Protein AF-A0A9P6NSZ3-F1 (afdb_monomer_lite)

Sequence (135 aa):
MMLYYSTKAVIHDPTTYQKTGWSQVYKCHECQLMEPALFLDEICKKVYNETGVLASPVVIDWELQEHLQLTLKKAGVSNVLKNLHAKAIFMHQIAEIPSEFFVFTDKSAICDLDLLQTRQHSKKGLCTTCYVPCL

Foldseek 3Di:
DVVCVPPVPDPDDPVPCPDDDPPPLPPPDDDDVPPLPDDLVRVQVVSCVVRVDRDDSVRSVCCCCPVVVDDDDDDDDDDPPDDPVVVVVVCVVCVPPDPVPDDDDDDDDDDPPLPDDDDDDDPPPDDDDPDDPDD

Radius of gyration: 28.35 Å; chains: 1; bounding box: 76×31×74 Å

Secondary structure (DSSP, 8-state):
-HHHHHH--SSS-GGG----S---S----SSSS--TT--HHHHHHHHHHHHS----HHHHHHIIIIIS----PPPP---TT--HHHHHHHHHHTTTS-GGG-----------GGGS-------TTS---------

Organism: NCBI:txid708437

pLDDT: mean 74.02, std 14.72, range [37.81, 96.25]

Structure (mmCIF, N/CA/C/O backbone):
data_AF-A0A9P6NSZ3-F1
#
_entry.id   AF-A0A9P6NSZ3-F1
#
loop_
_atom_site.group_PDB
_atom_site.id
_atom_site.type_symbol
_atom_site.label_atom_id
_atom_site.label_alt_id
_atom_site.label_comp_id
_atom_site.label_asym_id
_atom_site.label_entity_id
_atom_site.label_seq_id
_atom_site.pdbx_PDB_ins_code
_atom_site.Cartn_x
_atom_site.Cartn_y
_atom_site.Cartn_z
_atom_site.occupancy
_atom_site.B_iso_or_equiv
_atom_site.auth_seq_id
_atom_site.auth_comp_id
_atom_site.auth_asym_id
_atom_site.auth_atom_id
_atom_site.pdbx_PDB_model_num
ATOM 1 N N . MET A 1 1 ? -45.544 -6.993 31.763 1.00 55.69 1 MET A N 1
ATOM 2 C CA . MET A 1 1 ? -45.841 -5.697 32.414 1.00 55.69 1 MET A CA 1
ATOM 3 C C . MET A 1 1 ? -45.620 -5.686 33.931 1.00 55.69 1 MET A C 1
ATOM 5 O O . MET A 1 1 ? -44.951 -4.772 34.382 1.00 55.69 1 MET A O 1
ATOM 9 N N . MET A 1 2 ? -46.080 -6.660 34.736 1.00 59.56 2 MET A N 1
ATOM 10 C CA . MET A 1 2 ? -45.916 -6.581 36.211 1.00 59.56 2 MET A CA 1
ATOM 11 C C . MET A 1 2 ? -44.463 -6.611 36.726 1.00 59.56 2 MET A C 1
ATOM 13 O O . MET A 1 2 ? -44.168 -5.940 37.707 1.00 59.56 2 MET A O 1
ATOM 17 N N . LEU A 1 3 ? -43.551 -7.343 36.073 1.00 66.06 3 LEU A N 1
ATOM 18 C CA . LEU A 1 3 ? -42.187 -7.558 36.584 1.00 66.06 3 LEU A CA 1
ATOM 19 C C . LEU A 1 3 ? -41.323 -6.278 36.621 1.00 66.06 3 LEU A C 1
ATOM 21 O O . LEU A 1 3 ? -40.531 -6.094 37.539 1.00 66.06 3 LEU A O 1
ATOM 25 N N . TYR A 1 4 ? -41.476 -5.387 35.633 1.00 65.62 4 TYR A N 1
ATOM 26 C CA . TYR A 1 4 ? -40.722 -4.127 35.559 1.00 65.62 4 TYR A CA 1
ATOM 27 C C . TYR A 1 4 ? -41.115 -3.183 36.699 1.00 65.62 4 TYR A C 1
ATOM 29 O O . TYR A 1 4 ? -40.258 -2.714 37.445 1.00 65.62 4 TYR A O 1
ATOM 37 N N . TYR A 1 5 ? -42.421 -2.970 36.883 1.00 69.94 5 TYR A N 1
ATOM 38 C CA . TYR A 1 5 ? -42.929 -2.122 37.958 1.00 69.94 5 TYR A CA 1
ATOM 39 C C . TYR A 1 5 ? -42.674 -2.714 39.347 1.00 69.94 5 TYR A C 1
ATOM 41 O O . TYR A 1 5 ? -42.473 -1.948 40.287 1.00 69.94 5 TYR A O 1
ATOM 49 N N . SER A 1 6 ? -42.654 -4.046 39.484 1.00 71.00 6 SER A N 1
ATOM 50 C CA . SER A 1 6 ? -42.445 -4.695 40.780 1.00 71.00 6 SER A CA 1
ATOM 51 C C . SER A 1 6 ? -40.985 -4.723 41.217 1.00 71.00 6 SER A C 1
ATOM 53 O O . SER A 1 6 ? -40.703 -4.541 42.396 1.00 71.00 6 SER A O 1
ATOM 55 N N . THR A 1 7 ? -40.053 -4.948 40.289 1.00 77.88 7 THR A N 1
ATOM 56 C CA . THR A 1 7 ? -38.641 -5.134 40.648 1.00 77.88 7 THR A CA 1
ATOM 57 C C . THR A 1 7 ? -37.799 -3.886 40.436 1.00 77.88 7 THR A C 1
ATOM 59 O O . THR A 1 7 ? -36.791 -3.737 41.120 1.00 77.88 7 THR A O 1
ATOM 62 N N . LYS A 1 8 ? -38.155 -3.015 39.473 1.00 62.41 8 LYS A N 1
ATOM 63 C CA . LYS A 1 8 ? -37.297 -1.930 38.943 1.00 62.41 8 LYS A CA 1
ATOM 64 C C . LYS A 1 8 ? -35.841 -2.349 38.650 1.00 62.41 8 LYS A C 1
ATOM 66 O O . LYS A 1 8 ? -34.976 -1.500 38.473 1.00 62.41 8 LYS A O 1
ATOM 71 N N . ALA A 1 9 ? -35.567 -3.651 38.581 1.00 66.50 9 ALA A N 1
ATOM 72 C CA . ALA A 1 9 ? -34.230 -4.210 38.417 1.00 66.50 9 ALA A CA 1
ATOM 73 C C . ALA A 1 9 ? -33.802 -4.238 36.944 1.00 66.50 9 ALA A C 1
ATOM 75 O O . ALA A 1 9 ? -32.629 -4.413 36.628 1.00 66.50 9 ALA A O 1
ATOM 76 N N . VAL A 1 10 ? -34.762 -4.062 36.036 1.00 59.22 10 VAL A N 1
ATOM 77 C CA . VAL A 1 10 ? -34.537 -3.979 34.597 1.00 59.22 10 VAL A CA 1
ATOM 78 C C . VAL A 1 10 ? -34.573 -2.505 34.206 1.00 59.22 10 VAL A C 1
ATOM 80 O O . VAL A 1 10 ? -35.524 -1.805 34.536 1.00 59.22 10 VAL A O 1
ATOM 83 N N . ILE A 1 11 ? -33.536 -2.037 33.508 1.00 65.94 11 ILE A N 1
ATOM 84 C CA . ILE A 1 11 ? -33.320 -0.616 33.181 1.00 65.94 11 ILE A CA 1
ATOM 85 C C . ILE A 1 11 ? -34.429 -0.060 32.260 1.00 65.94 11 ILE A C 1
ATOM 87 O O . ILE A 1 11 ? -34.772 1.115 32.361 1.00 65.94 11 ILE A O 1
ATOM 91 N N . HIS A 1 12 ? -35.062 -0.900 31.429 1.00 61.22 12 HIS A N 1
ATOM 92 C CA . HIS A 1 12 ? -36.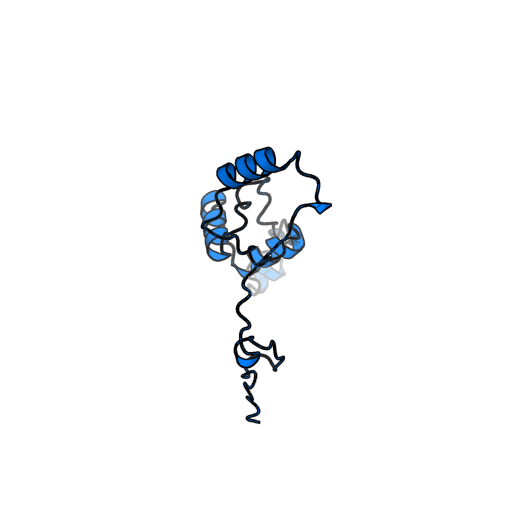144 -0.494 30.523 1.00 61.22 12 HIS A CA 1
ATOM 93 C C . HIS A 1 12 ? -37.225 -1.560 30.313 1.00 61.22 12 HIS A C 1
ATOM 95 O O . HIS A 1 12 ? -36.989 -2.757 30.477 1.00 61.22 12 HIS A O 1
ATOM 101 N N . ASP A 1 13 ? -38.415 -1.099 29.922 1.00 62.97 13 ASP A N 1
ATOM 102 C CA . ASP A 1 13 ? -39.605 -1.917 29.699 1.00 62.97 13 ASP A CA 1
ATOM 103 C C . ASP A 1 13 ? -39.467 -2.817 28.445 1.00 62.97 13 ASP A C 1
ATOM 105 O O . ASP A 1 13 ? -39.275 -2.293 27.343 1.00 62.97 13 ASP A O 1
ATOM 109 N N . PRO A 1 14 ? -39.585 -4.158 28.563 1.00 63.69 14 PRO A N 1
ATOM 110 C CA . PRO A 1 14 ? -39.415 -5.116 27.462 1.00 63.69 14 PRO A CA 1
ATOM 111 C C . PRO A 1 14 ? -40.320 -4.882 26.242 1.00 63.69 14 PRO A C 1
ATOM 113 O O . PRO A 1 14 ? -39.954 -5.264 25.133 1.00 63.69 14 PRO A O 1
ATOM 116 N N . THR A 1 15 ? -41.472 -4.227 26.400 1.00 64.06 15 THR A N 1
ATOM 117 C CA . THR A 1 15 ? -42.367 -3.901 25.273 1.00 64.06 15 THR A CA 1
ATOM 118 C C . THR A 1 15 ? -41.893 -2.729 24.412 1.00 64.06 15 THR A C 1
ATOM 120 O O . THR A 1 15 ? -42.381 -2.568 23.295 1.00 64.06 15 THR A O 1
ATOM 123 N N . THR A 1 16 ? -40.914 -1.948 24.881 1.00 61.00 16 THR A N 1
ATOM 124 C CA . THR A 1 16 ? -40.306 -0.846 24.109 1.00 61.00 16 THR A CA 1
ATOM 125 C C . THR A 1 16 ? -39.117 -1.279 23.245 1.00 61.00 16 THR A C 1
ATOM 127 O O . THR A 1 16 ? -38.617 -0.488 22.449 1.00 61.00 16 THR A O 1
ATOM 130 N N . TYR A 1 17 ? -38.704 -2.549 23.316 1.00 60.81 17 TYR A N 1
ATOM 131 C CA . TYR A 1 17 ? -37.656 -3.125 22.466 1.00 60.81 17 TYR A CA 1
ATOM 132 C C . TYR A 1 17 ? -38.203 -3.460 21.069 1.00 60.81 17 TYR 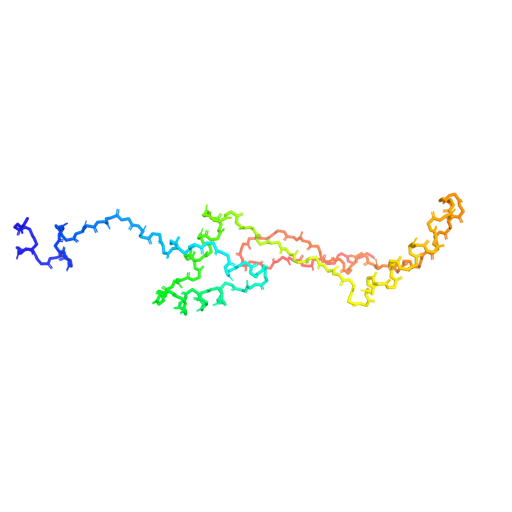A C 1
ATOM 134 O O . TYR A 1 17 ? -38.152 -4.601 20.608 1.00 60.81 17 TYR A O 1
ATOM 142 N N . GLN A 1 18 ? -38.751 -2.474 20.360 1.00 53.28 18 GLN A N 1
ATOM 143 C CA . GLN A 1 18 ? -38.956 -2.623 18.923 1.00 53.28 18 GLN A CA 1
ATOM 144 C C . GLN A 1 18 ? -37.588 -2.540 18.238 1.00 53.28 18 GLN A C 1
ATOM 146 O O . GLN A 1 18 ? -37.081 -1.451 17.989 1.00 53.28 18 GLN A O 1
ATOM 151 N N . LYS A 1 19 ? -37.046 -3.724 17.917 1.00 52.59 19 LYS A N 1
ATOM 152 C CA . LYS A 1 19 ? -35.757 -4.039 17.263 1.00 52.59 19 LYS A CA 1
ATOM 153 C C . LYS A 1 19 ? -34.637 -4.414 18.232 1.00 52.59 19 LYS A C 1
ATOM 155 O O . LYS A 1 19 ? -33.726 -3.647 18.519 1.00 52.59 19 LYS A O 1
ATOM 160 N N . THR A 1 20 ? -34.661 -5.670 18.654 1.00 49.84 20 THR A N 1
ATOM 161 C CA . THR A 1 20 ? -33.477 -6.393 19.119 1.00 49.84 20 THR A CA 1
ATOM 162 C C . THR A 1 20 ? -32.641 -6.829 17.918 1.00 49.84 20 THR A C 1
ATOM 164 O O . THR A 1 20 ? -32.892 -7.850 17.285 1.00 49.84 20 THR A O 1
ATOM 167 N N . GLY A 1 21 ? -31.641 -6.018 17.598 1.00 57.12 21 GLY A N 1
ATOM 168 C CA . GLY A 1 21 ? -30.565 -6.336 16.667 1.00 57.12 21 GLY A CA 1
ATOM 169 C C . GLY A 1 21 ? -29.663 -5.121 16.521 1.00 57.12 21 GLY A C 1
ATOM 170 O O . GLY A 1 21 ? -30.155 -3.998 16.632 1.00 57.12 21 GLY A O 1
ATOM 171 N N . TRP A 1 22 ? -28.360 -5.331 16.295 1.00 49.69 22 TRP A N 1
ATOM 172 C CA . TRP A 1 22 ? -27.476 -4.254 15.847 1.00 49.69 22 TRP A CA 1
ATOM 173 C C . TRP A 1 22 ? -28.163 -3.575 14.663 1.00 49.69 22 TRP A C 1
ATOM 175 O O . TRP A 1 22 ? -28.337 -4.180 13.605 1.00 49.69 22 TRP A O 1
ATOM 185 N N . SER A 1 23 ? -28.639 -2.346 14.856 1.00 53.72 23 SER A N 1
ATOM 186 C CA . SER A 1 23 ? -29.069 -1.530 13.735 1.00 53.72 23 SER A CA 1
ATOM 187 C C . SER A 1 23 ? -27.810 -1.307 12.923 1.00 53.72 23 SER A C 1
ATOM 189 O O . SER A 1 23 ? -26.924 -0.604 13.402 1.00 53.72 23 SER A O 1
ATOM 191 N N . GLN A 1 24 ? -27.714 -1.976 11.774 1.00 54.66 24 GLN A N 1
ATOM 192 C CA . GLN A 1 24 ? -26.622 -1.826 10.823 1.00 54.66 24 GLN A CA 1
ATOM 193 C C . GLN A 1 24 ? -26.357 -0.328 10.680 1.00 54.66 24 GLN A C 1
ATOM 195 O O . GLN A 1 24 ? -27.200 0.406 10.155 1.00 54.66 24 GLN A O 1
ATOM 200 N N . VAL A 1 25 ? -25.257 0.133 11.283 1.00 55.88 25 VAL A N 1
ATOM 201 C CA . VAL A 1 25 ? -24.949 1.567 11.408 1.00 55.88 25 VAL A CA 1
ATOM 202 C C . VAL A 1 25 ? -24.781 2.161 10.006 1.00 55.88 25 VAL A C 1
ATOM 204 O O . VAL A 1 25 ? -25.047 3.336 9.772 1.00 55.88 25 VAL A O 1
ATOM 207 N N . TYR A 1 26 ? -24.479 1.297 9.037 1.00 57.12 26 TYR A N 1
ATOM 208 C CA . TYR A 1 26 ? -24.197 1.623 7.662 1.00 57.12 26 TYR A CA 1
ATOM 209 C C . TYR A 1 26 ? -25.305 1.049 6.786 1.00 57.12 26 TYR A C 1
ATOM 211 O O . TYR A 1 26 ? -25.159 0.069 6.065 1.00 57.12 26 TYR A O 1
ATOM 219 N N . LYS A 1 27 ? -26.448 1.734 6.812 1.00 51.66 27 LYS A N 1
ATOM 220 C CA . LYS A 1 27 ? -27.298 1.846 5.616 1.00 51.66 27 LYS A CA 1
ATOM 221 C C . LYS A 1 27 ? -26.775 2.909 4.646 1.00 51.66 27 LYS A C 1
ATOM 223 O O . LYS A 1 27 ? -27.489 3.299 3.726 1.00 51.66 27 LYS A O 1
ATOM 228 N N . CYS A 1 28 ? -25.562 3.416 4.878 1.00 46.19 28 CYS A N 1
ATOM 229 C CA . CYS A 1 28 ? -24.957 4.417 4.028 1.00 46.19 28 CYS A CA 1
ATOM 230 C C . CYS A 1 28 ? -24.633 3.767 2.689 1.00 46.19 28 CYS A C 1
ATOM 232 O O . CYS A 1 28 ? -23.679 3.002 2.556 1.00 46.19 28 CYS A O 1
ATOM 234 N N . HIS A 1 29 ? -25.512 4.050 1.733 1.00 44.41 29 HIS A N 1
ATOM 235 C CA . HIS A 1 29 ? -25.274 3.948 0.312 1.00 44.41 29 HIS A CA 1
ATOM 236 C C . HIS A 1 29 ? -23.799 4.230 0.008 1.00 44.41 29 HIS A C 1
ATOM 238 O O . HIS A 1 29 ? -23.282 5.284 0.359 1.00 44.41 29 HIS A O 1
ATOM 244 N N . GLU A 1 30 ? -23.142 3.232 -0.576 1.00 49.72 30 GLU A N 1
ATOM 245 C CA . GLU A 1 30 ? -22.205 3.393 -1.679 1.00 49.72 30 GLU A CA 1
ATOM 246 C C . GLU A 1 30 ? -21.376 4.704 -1.687 1.00 49.72 30 GLU A C 1
ATOM 248 O O . GLU A 1 30 ? -21.859 5.781 -2.021 1.00 49.72 30 GLU A O 1
ATOM 253 N N . CYS A 1 31 ? -20.062 4.549 -1.478 1.00 49.12 31 CYS A N 1
ATOM 254 C CA . CYS A 1 31 ? -19.035 5.203 -2.310 1.00 49.12 31 CYS A CA 1
ATOM 255 C C . CYS A 1 31 ? -18.252 6.442 -1.823 1.00 49.12 31 CYS A C 1
ATOM 257 O O . CYS A 1 31 ? -17.482 6.958 -2.630 1.00 49.12 31 CYS A O 1
ATOM 259 N N . GLN A 1 32 ? -18.278 6.879 -0.555 1.00 51.03 32 GLN A N 1
ATOM 260 C CA . GLN A 1 32 ? -17.339 7.943 -0.096 1.00 51.03 32 GLN A CA 1
ATOM 261 C C . GLN A 1 32 ? -16.254 7.523 0.902 1.00 51.03 32 GLN A C 1
ATOM 263 O O . GLN A 1 32 ? -15.210 8.172 0.981 1.00 51.03 32 GLN A O 1
ATOM 268 N N . LEU A 1 33 ? -16.398 6.370 1.556 1.00 53.34 33 LEU A N 1
ATOM 269 C CA . LEU A 1 33 ? -15.302 5.754 2.319 1.00 53.34 33 LEU A CA 1
ATOM 270 C C . LEU A 1 33 ? -14.271 5.031 1.426 1.00 53.34 33 LEU A C 1
ATOM 272 O O . LEU A 1 33 ? -13.323 4.446 1.934 1.00 53.34 33 LEU A O 1
ATOM 276 N N . MET A 1 34 ? -14.428 5.082 0.096 1.00 57.44 34 MET A N 1
ATOM 277 C CA . MET A 1 34 ? -13.589 4.375 -0.884 1.00 57.44 34 MET A CA 1
ATOM 278 C C . MET A 1 34 ? -12.209 4.997 -1.131 1.00 57.44 34 MET A C 1
ATOM 280 O O . MET A 1 34 ? -11.524 4.573 -2.057 1.00 57.44 34 MET A O 1
ATOM 284 N N . GLU A 1 35 ? -11.763 5.970 -0.336 1.00 64.75 35 GLU A N 1
ATOM 285 C CA . GLU A 1 35 ? -10.349 6.353 -0.352 1.00 64.75 35 GLU A CA 1
ATOM 286 C C . GLU A 1 35 ? -9.536 5.203 0.272 1.00 64.75 35 GLU A C 1
ATOM 288 O O . GLU A 1 35 ? -9.558 5.021 1.490 1.00 64.75 35 GLU A O 1
ATOM 293 N N . PRO A 1 36 ? -8.802 4.405 -0.529 1.00 66.94 36 PRO A N 1
ATOM 294 C CA . PRO A 1 36 ? -8.269 3.105 -0.107 1.00 66.94 36 PRO A CA 1
ATOM 295 C C . PRO A 1 36 ? -7.071 3.212 0.852 1.00 66.94 36 PRO A C 1
ATOM 297 O O . PRO A 1 36 ? -6.408 2.215 1.131 1.00 66.94 36 PRO A O 1
ATOM 300 N N . ALA A 1 37 ? -6.758 4.425 1.310 1.00 74.12 37 ALA A N 1
ATOM 301 C CA . ALA A 1 37 ? -5.584 4.757 2.107 1.00 74.12 37 ALA A CA 1
ATOM 302 C C . ALA A 1 37 ? -5.925 5.399 3.461 1.00 74.12 37 ALA A C 1
ATOM 304 O O . ALA A 1 37 ? -5.004 5.801 4.167 1.00 74.12 37 ALA A O 1
ATOM 305 N N . LEU A 1 38 ? -7.209 5.509 3.817 1.00 82.00 38 LEU A N 1
ATOM 306 C CA . LEU A 1 38 ? -7.605 6.099 5.094 1.00 82.00 38 LEU A CA 1
ATOM 307 C C . LEU A 1 38 ? -7.325 5.159 6.263 1.00 82.00 38 LEU A C 1
ATOM 309 O O . LEU A 1 38 ? -7.537 3.944 6.184 1.00 82.00 38 LEU A O 1
ATOM 313 N N . PHE A 1 39 ? -6.902 5.744 7.377 1.00 83.69 39 PHE A N 1
ATOM 314 C CA . PHE A 1 39 ? -6.800 5.029 8.642 1.00 83.69 39 PHE A CA 1
ATOM 315 C C . PHE A 1 39 ? -8.183 4.834 9.280 1.00 83.69 39 PHE A C 1
ATOM 317 O O . PHE A 1 39 ? -9.123 5.592 9.040 1.00 83.69 39 PHE A O 1
ATOM 324 N N . LEU A 1 40 ? -8.315 3.816 10.140 1.00 84.38 40 LEU A N 1
ATOM 325 C CA . LEU A 1 40 ? -9.579 3.504 10.822 1.00 84.38 40 LEU A CA 1
ATOM 326 C C . LEU A 1 40 ? -10.147 4.697 11.605 1.00 84.38 40 LEU A C 1
ATOM 328 O O . LEU A 1 40 ? -11.362 4.872 11.651 1.00 84.38 40 LEU A O 1
ATOM 332 N N . ASP A 1 41 ? -9.300 5.532 12.207 1.00 86.19 41 ASP A N 1
ATOM 333 C CA . ASP A 1 41 ? -9.741 6.711 12.957 1.00 86.19 41 ASP A CA 1
ATOM 334 C C . ASP A 1 41 ? -10.267 7.827 12.040 1.00 86.19 41 ASP A C 1
ATOM 336 O O . ASP A 1 41 ? -11.211 8.531 12.401 1.00 86.19 41 ASP A O 1
ATOM 340 N N . GLU A 1 42 ? -9.697 7.973 10.844 1.00 86.06 42 GLU A N 1
ATOM 341 C CA . GLU A 1 42 ? -10.176 8.894 9.810 1.00 86.06 42 GLU A CA 1
ATOM 342 C C . GLU A 1 42 ? -11.530 8.442 9.266 1.00 86.06 42 GLU A C 1
ATOM 344 O O . GLU A 1 42 ? -12.443 9.259 9.136 1.00 86.06 42 GLU A O 1
ATOM 349 N N . ILE A 1 43 ? -11.690 7.136 9.038 1.00 84.88 43 ILE A N 1
ATOM 350 C CA . ILE A 1 43 ? -12.972 6.527 8.665 1.00 84.88 43 ILE A CA 1
ATOM 351 C C . ILE A 1 43 ? -14.007 6.794 9.766 1.00 84.88 43 ILE A C 1
ATOM 353 O O . ILE A 1 43 ? -15.082 7.307 9.470 1.00 84.88 43 ILE A O 1
ATOM 357 N N . CYS A 1 44 ? -13.673 6.559 11.042 1.00 85.81 44 CYS A N 1
ATOM 358 C CA . CYS A 1 44 ? -14.572 6.854 12.167 1.00 85.81 44 CYS A CA 1
ATOM 359 C C . CYS A 1 44 ? -15.016 8.326 12.190 1.00 85.81 44 CYS A C 1
ATOM 361 O O . CYS A 1 44 ? -16.197 8.615 12.391 1.00 85.81 44 CYS A O 1
ATOM 363 N N . LYS A 1 45 ? -14.085 9.265 11.969 1.00 86.75 45 LYS A N 1
ATOM 364 C CA . LYS A 1 45 ? -14.387 10.705 11.918 1.00 86.75 45 LYS A CA 1
ATOM 365 C C . LYS A 1 45 ? -15.311 11.049 10.750 1.00 86.75 45 LYS A C 1
ATOM 367 O O . LYS A 1 45 ? -16.264 11.799 10.948 1.00 86.75 45 LYS A O 1
ATOM 372 N N . LYS A 1 46 ? -15.059 10.506 9.552 1.00 84.75 46 LYS A N 1
ATOM 373 C CA . LYS A 1 46 ? -15.926 10.727 8.381 1.00 84.75 46 LYS A CA 1
ATOM 374 C C . LYS A 1 46 ? -17.340 10.209 8.633 1.00 84.75 46 LYS A C 1
ATOM 376 O O . LYS A 1 46 ? -18.298 10.950 8.448 1.00 84.75 46 LYS A O 1
ATOM 381 N N . VAL A 1 47 ? -17.455 8.997 9.169 1.00 83.25 47 VAL A N 1
ATOM 382 C CA . VAL A 1 47 ? -18.745 8.379 9.507 1.00 83.25 47 VAL A CA 1
ATOM 383 C C . VAL A 1 47 ? -19.524 9.230 10.503 1.00 83.25 47 VAL A C 1
ATOM 385 O O . VAL A 1 47 ? -20.715 9.468 10.304 1.00 83.25 47 VAL A O 1
ATOM 388 N N . TYR A 1 48 ? -18.858 9.741 11.539 1.00 86.00 48 TYR A N 1
ATOM 389 C CA . TYR A 1 48 ? -19.489 10.645 12.497 1.00 86.00 48 TYR A CA 1
ATOM 390 C C . TYR A 1 48 ? -19.968 11.945 11.839 1.00 86.00 48 TYR A C 1
ATOM 392 O O . TYR A 1 48 ? -21.091 12.378 12.089 1.00 86.00 48 TYR A O 1
ATOM 400 N N . ASN A 1 49 ? -19.152 12.549 10.973 1.00 86.00 49 ASN A N 1
ATOM 401 C CA . ASN A 1 49 ? -19.512 13.789 10.284 1.00 86.00 49 ASN A CA 1
ATOM 402 C C . ASN A 1 49 ? -20.713 13.613 9.339 1.00 86.00 49 ASN A C 1
ATOM 404 O O . ASN A 1 49 ? -21.504 14.540 9.187 1.00 86.00 49 ASN A O 1
ATOM 408 N N . GLU A 1 50 ? -20.853 12.443 8.714 1.00 84.12 50 GLU A N 1
ATOM 409 C CA . GLU A 1 50 ? -21.921 12.159 7.747 1.00 84.12 50 GLU A CA 1
ATOM 410 C C . GLU A 1 50 ? -23.224 11.698 8.411 1.00 84.12 50 GLU A C 1
ATOM 412 O O . GLU A 1 50 ? -24.312 12.099 8.001 1.00 84.12 50 GLU A O 1
ATOM 417 N N . THR A 1 51 ? -23.130 10.853 9.438 1.00 81.44 51 THR A N 1
ATOM 418 C CA . THR A 1 51 ? -24.299 10.182 10.035 1.00 81.44 51 THR A CA 1
ATOM 419 C C . THR A 1 51 ? -24.689 10.734 11.404 1.00 81.44 51 THR A C 1
ATOM 421 O O . THR A 1 51 ? -25.780 10.444 11.895 1.00 81.44 51 THR A O 1
ATOM 424 N N . GLY A 1 52 ? -23.805 11.498 12.053 1.00 81.44 52 GLY A N 1
ATOM 425 C CA . GLY A 1 52 ? -23.943 11.898 13.455 1.00 81.44 52 GLY A CA 1
ATOM 426 C C . GLY A 1 52 ? -23.759 10.745 14.449 1.00 81.44 52 GLY A C 1
ATOM 427 O O . GLY A 1 52 ? -23.943 10.939 15.652 1.00 81.44 52 GLY A O 1
ATOM 428 N N . VAL A 1 53 ? -23.411 9.542 13.976 1.00 81.19 53 VAL A N 1
ATOM 429 C CA . VAL A 1 53 ? -23.250 8.349 14.810 1.00 81.19 53 VAL A CA 1
ATOM 430 C C . VAL A 1 53 ? -21.780 8.143 15.145 1.00 81.19 53 VAL A C 1
ATOM 432 O O . VAL A 1 53 ? -20.925 8.030 14.270 1.00 81.19 53 VAL A O 1
ATOM 435 N N . LEU A 1 54 ? -21.483 8.058 16.442 1.00 81.50 54 LEU A N 1
ATOM 436 C CA . LEU A 1 54 ? -20.150 7.716 16.918 1.00 81.50 54 LEU A CA 1
ATOM 437 C C . LEU A 1 54 ? -19.972 6.192 16.884 1.00 81.50 54 LEU A C 1
ATOM 439 O O . LEU A 1 54 ? -20.443 5.484 17.774 1.00 81.50 54 LEU A O 1
ATOM 443 N N . ALA A 1 55 ? -19.292 5.688 15.857 1.00 81.62 55 ALA A N 1
ATOM 444 C CA . ALA A 1 55 ? -18.891 4.288 15.780 1.00 81.62 55 ALA A CA 1
ATOM 445 C C . ALA A 1 55 ? -17.516 4.083 16.433 1.00 81.62 55 ALA A C 1
ATOM 447 O O . ALA A 1 55 ? -16.621 4.921 16.311 1.00 81.62 55 ALA A O 1
ATOM 448 N N . SER A 1 56 ? -17.333 2.960 17.132 1.00 85.31 56 SER A N 1
ATOM 449 C CA . SER A 1 56 ? -16.009 2.596 17.638 1.00 85.31 56 SER A CA 1
ATOM 450 C C . SER A 1 56 ? -15.135 2.050 16.499 1.00 85.31 56 SER A C 1
ATOM 452 O O . SER A 1 56 ? -15.667 1.428 15.574 1.00 85.31 56 SER A O 1
ATOM 454 N N . PRO A 1 57 ? -13.798 2.181 16.580 1.00 84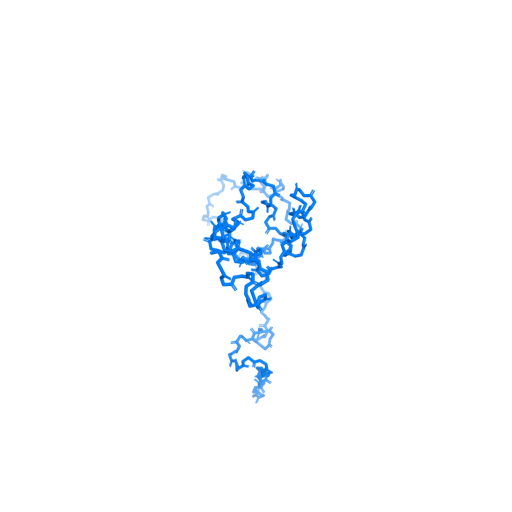.31 57 PRO A N 1
ATOM 455 C CA . PRO A 1 57 ? -12.896 1.612 15.577 1.00 84.31 57 PRO A CA 1
ATOM 456 C C . PRO A 1 57 ? -13.068 0.102 15.389 1.00 84.31 57 PRO A C 1
ATOM 458 O O . PRO A 1 57 ? -12.890 -0.397 14.288 1.00 84.31 57 PRO A O 1
ATOM 461 N N . VAL A 1 58 ? -13.451 -0.621 16.449 1.00 87.44 58 VAL A N 1
ATOM 462 C CA . VAL A 1 58 ? -13.708 -2.070 16.402 1.00 87.44 58 VAL A CA 1
ATOM 463 C C . VAL A 1 58 ? -14.961 -2.384 15.589 1.00 87.44 58 VAL A C 1
ATOM 465 O O . VAL A 1 58 ? -14.967 -3.340 14.823 1.00 87.44 58 VAL A O 1
ATOM 468 N N . VAL A 1 59 ? -16.017 -1.580 15.744 1.00 84.50 59 VAL A N 1
ATOM 469 C CA . VAL A 1 59 ? -17.252 -1.743 14.963 1.00 84.50 59 VAL A CA 1
ATOM 470 C C . VAL A 1 59 ? -16.980 -1.438 13.494 1.00 84.50 59 VAL A C 1
ATOM 472 O O . VAL A 1 59 ? -17.404 -2.199 12.638 1.00 84.50 59 VAL A O 1
ATOM 475 N N . ILE A 1 60 ? -16.217 -0.379 13.210 1.00 84.44 60 ILE A N 1
ATOM 476 C CA . ILE A 1 60 ? -15.805 -0.024 11.845 1.00 84.44 60 ILE A CA 1
ATOM 477 C C . ILE A 1 60 ? -14.956 -1.133 11.218 1.00 84.44 60 ILE A C 1
ATOM 479 O O . ILE A 1 60 ? -15.209 -1.513 10.083 1.00 84.44 60 ILE A O 1
ATOM 483 N N . ASP A 1 61 ? -13.974 -1.672 11.941 1.00 84.62 61 ASP A N 1
ATOM 484 C CA . ASP A 1 61 ? -13.127 -2.762 11.442 1.00 84.62 61 ASP A CA 1
ATOM 485 C C . ASP A 1 61 ? -13.946 -4.024 11.136 1.00 84.62 61 ASP A C 1
ATOM 487 O O . ASP A 1 61 ? -13.809 -4.604 10.060 1.00 84.62 61 ASP A O 1
ATOM 491 N N . TRP A 1 62 ? -14.863 -4.400 12.034 1.00 85.25 62 TRP A N 1
ATOM 492 C CA . TRP A 1 62 ? -15.782 -5.517 11.810 1.00 85.25 62 TRP A CA 1
ATOM 493 C C . TRP A 1 62 ? -16.678 -5.284 10.587 1.00 85.25 62 TRP A C 1
ATOM 495 O O . TRP A 1 62 ? -16.833 -6.175 9.758 1.00 85.25 62 TRP A O 1
ATOM 505 N N . GLU A 1 63 ? -17.213 -4.075 10.420 1.00 83.44 63 GLU A N 1
ATOM 506 C CA . GLU A 1 63 ? -18.024 -3.699 9.257 1.00 83.44 63 GLU A CA 1
ATOM 507 C C . GLU A 1 63 ? -17.224 -3.772 7.946 1.00 83.44 63 GLU A C 1
ATOM 509 O O . GLU A 1 63 ? -17.690 -4.321 6.944 1.00 83.44 63 GLU A O 1
ATOM 514 N N . LEU A 1 64 ? -15.992 -3.254 7.950 1.00 82.94 64 LEU A N 1
ATOM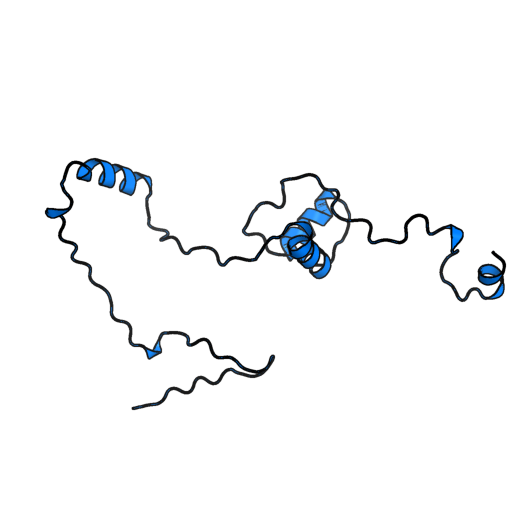 515 C CA . LEU A 1 64 ? -15.103 -3.276 6.790 1.00 82.94 64 LEU A CA 1
ATOM 516 C C . LEU A 1 64 ? -14.753 -4.716 6.384 1.00 82.94 64 LEU A C 1
ATOM 518 O O . LEU A 1 64 ? -14.739 -5.019 5.190 1.00 82.94 64 LEU A O 1
ATOM 522 N N . GLN A 1 65 ? -14.501 -5.602 7.350 1.00 83.00 65 GLN A N 1
ATOM 523 C CA . GLN A 1 65 ? -14.114 -6.991 7.092 1.00 83.00 65 GLN A CA 1
ATOM 524 C C . GLN A 1 65 ? -15.306 -7.886 6.737 1.00 83.00 65 GLN A C 1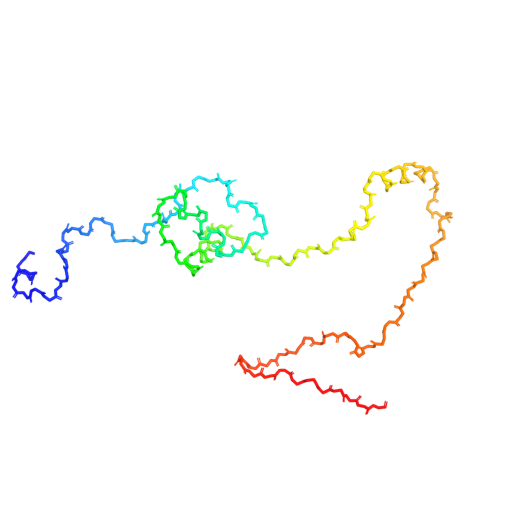
ATOM 526 O O . GLN A 1 65 ? -15.269 -8.576 5.721 1.00 83.00 65 GLN A O 1
ATOM 531 N N . GLU A 1 66 ? -16.367 -7.877 7.541 1.00 82.50 66 GLU A N 1
ATOM 532 C CA . GLU A 1 66 ? -17.463 -8.847 7.423 1.00 82.50 66 GLU A CA 1
ATOM 533 C C . GLU A 1 66 ? -18.539 -8.398 6.432 1.00 82.50 66 GLU A C 1
ATOM 535 O O . GLU A 1 66 ? -19.057 -9.210 5.664 1.00 82.50 66 GLU A O 1
ATOM 540 N N . HIS A 1 67 ? -18.864 -7.101 6.406 1.00 78.00 67 HIS A N 1
ATOM 541 C CA . HIS A 1 67 ? -19.907 -6.580 5.521 1.00 78.00 67 HIS A CA 1
ATOM 542 C C . HIS A 1 67 ? -19.361 -6.130 4.165 1.00 78.00 67 HIS A C 1
ATOM 544 O O . HIS A 1 67 ? -19.985 -6.412 3.141 1.00 78.00 67 HIS A O 1
ATOM 550 N N . LEU A 1 68 ? -18.210 -5.451 4.139 1.00 77.25 68 LEU A N 1
ATOM 551 C CA . LEU A 1 68 ? -17.614 -4.934 2.899 1.00 77.25 68 LEU A CA 1
ATOM 552 C C . LEU A 1 68 ? -16.532 -5.848 2.302 1.00 77.25 68 LEU A C 1
ATOM 554 O O . LEU A 1 68 ? -16.076 -5.588 1.189 1.00 77.25 68 LEU A O 1
ATOM 558 N N . GLN A 1 69 ? -16.137 -6.921 3.001 1.00 79.31 69 GLN A N 1
ATOM 559 C CA . GLN A 1 69 ? -15.106 -7.877 2.561 1.00 79.31 69 GLN A CA 1
ATOM 560 C C . GLN A 1 69 ? -13.775 -7.205 2.183 1.00 79.31 69 GLN A C 1
ATOM 562 O O . GLN A 1 69 ? -13.040 -7.666 1.303 1.00 79.31 69 GLN A O 1
ATOM 567 N N . LEU A 1 70 ? -13.449 -6.096 2.850 1.00 80.31 70 LEU A N 1
ATOM 568 C CA . LEU A 1 70 ? -12.226 -5.346 2.612 1.00 80.31 70 LEU A CA 1
ATOM 569 C C . LEU A 1 70 ? -11.083 -5.928 3.440 1.00 80.31 70 LEU A C 1
ATOM 571 O O . LEU A 1 70 ? -11.167 -6.104 4.651 1.00 80.31 70 LEU A O 1
ATOM 575 N N . THR A 1 71 ? -9.965 -6.185 2.766 1.00 77.19 71 THR A N 1
ATOM 576 C CA . THR A 1 71 ? -8.716 -6.617 3.400 1.00 77.19 71 THR A CA 1
ATOM 577 C C . THR A 1 71 ? -7.678 -5.511 3.318 1.00 77.19 71 THR A C 1
ATOM 579 O O . THR A 1 71 ? -7.461 -4.957 2.235 1.00 77.19 71 THR A O 1
ATOM 582 N N . LEU A 1 72 ? -6.960 -5.258 4.412 1.00 76.75 72 LEU A N 1
ATOM 583 C CA . LEU A 1 72 ? -5.830 -4.335 4.403 1.00 76.75 72 LEU A CA 1
ATOM 584 C C . LEU A 1 72 ? -4.681 -4.916 3.566 1.00 76.75 72 LEU A C 1
ATOM 586 O O . LEU A 1 72 ? -4.024 -5.883 3.956 1.00 76.75 72 LEU A O 1
ATOM 590 N N . LYS A 1 73 ? -4.419 -4.314 2.405 1.00 75.19 73 LYS A N 1
ATOM 591 C CA . LYS A 1 73 ? -3.249 -4.629 1.581 1.00 75.19 73 LYS A CA 1
ATOM 592 C C . LYS A 1 73 ? -2.189 -3.563 1.790 1.00 75.19 73 LYS A C 1
ATOM 594 O O . LYS A 1 73 ? -2.480 -2.371 1.781 1.00 75.19 73 LYS A O 1
ATOM 599 N N . LYS A 1 74 ? -0.933 -3.989 1.938 1.00 74.44 74 LYS A N 1
ATOM 600 C CA . LYS A 1 74 ? 0.194 -3.056 1.909 1.00 74.44 74 LYS A CA 1
ATOM 601 C C . LYS A 1 74 ? 0.215 -2.383 0.536 1.00 74.44 74 LYS A C 1
ATOM 603 O O . LYS A 1 74 ? 0.249 -3.081 -0.478 1.00 74.44 74 LYS A O 1
ATOM 608 N N . ALA A 1 75 ? 0.200 -1.052 0.516 1.00 73.69 75 ALA A N 1
ATOM 609 C CA . ALA A 1 75 ? 0.321 -0.297 -0.722 1.00 73.69 75 ALA A CA 1
ATOM 610 C C . ALA A 1 75 ? 1.600 -0.708 -1.468 1.00 73.69 75 ALA A C 1
ATOM 612 O O . ALA A 1 75 ? 2.661 -0.901 -0.863 1.00 73.69 75 ALA A O 1
ATOM 613 N N . GLY A 1 76 ? 1.490 -0.867 -2.786 1.00 70.88 76 GLY A N 1
ATOM 614 C CA . GLY A 1 76 ? 2.651 -1.115 -3.629 1.00 70.88 76 GLY A CA 1
ATOM 615 C C . GLY A 1 76 ? 3.602 0.078 -3.567 1.00 70.88 76 GLY A C 1
ATOM 616 O O . GLY A 1 76 ? 3.171 1.225 -3.645 1.00 70.88 76 GLY A O 1
ATOM 617 N N . VAL A 1 77 ? 4.901 -0.185 -3.438 1.00 73.12 77 VAL A N 1
ATOM 618 C CA . VAL A 1 77 ? 5.911 0.871 -3.545 1.00 73.12 77 VAL A CA 1
ATOM 619 C C . VAL A 1 77 ? 6.138 1.135 -5.028 1.00 73.12 77 VAL A C 1
ATOM 621 O O . VAL A 1 77 ? 6.725 0.315 -5.733 1.00 73.12 77 VAL A O 1
ATOM 624 N N . SER A 1 78 ? 5.654 2.268 -5.526 1.00 74.19 78 SER A N 1
ATOM 625 C CA . SER A 1 78 ? 6.030 2.764 -6.849 1.00 74.19 78 SER A CA 1
ATOM 626 C C . SER A 1 78 ? 7.255 3.663 -6.731 1.00 74.19 78 SER A C 1
ATOM 628 O O . SER A 1 78 ? 7.329 4.491 -5.827 1.00 74.19 78 SER A O 1
ATOM 630 N N . ASN A 1 79 ? 8.199 3.546 -7.665 1.00 74.25 79 ASN A N 1
ATOM 631 C CA . ASN A 1 79 ? 9.301 4.500 -7.768 1.00 74.25 79 ASN A CA 1
ATOM 632 C C . ASN A 1 79 ? 8.728 5.913 -8.002 1.00 74.25 79 ASN A C 1
ATOM 634 O O . ASN A 1 79 ? 8.106 6.156 -9.035 1.00 74.25 79 ASN A O 1
ATOM 638 N N . VAL A 1 80 ? 8.939 6.823 -7.048 1.00 73.62 80 VAL A N 1
ATOM 639 C CA . VAL A 1 80 ? 8.411 8.201 -7.068 1.00 73.62 80 VAL A CA 1
ATOM 640 C C . VAL A 1 80 ? 8.955 9.001 -8.258 1.00 73.62 80 VAL A C 1
ATOM 642 O O . VAL A 1 80 ? 8.278 9.881 -8.775 1.00 73.62 80 VAL A O 1
ATOM 645 N N . LEU A 1 81 ? 10.144 8.649 -8.755 1.00 81.38 81 LEU A N 1
ATOM 646 C CA . LEU A 1 81 ? 10.768 9.294 -9.913 1.00 81.38 81 LEU A CA 1
ATOM 647 C C . LEU A 1 81 ? 10.253 8.752 -11.255 1.00 81.38 81 LEU A C 1
ATOM 649 O O . LEU A 1 81 ? 10.680 9.202 -12.320 1.00 81.38 81 LEU A O 1
ATOM 653 N N . LYS A 1 82 ? 9.348 7.767 -11.241 1.00 83.00 82 LYS A N 1
ATOM 654 C CA . LYS A 1 82 ? 8.824 7.155 -12.462 1.00 83.00 82 LYS A CA 1
ATOM 655 C C . LYS A 1 82 ? 7.860 8.108 -13.164 1.00 83.00 82 LYS A C 1
ATOM 657 O O . LYS A 1 82 ? 6.682 8.186 -12.832 1.00 83.00 82 LYS A O 1
ATOM 662 N N . ASN A 1 83 ? 8.344 8.761 -14.213 1.00 88.88 83 ASN A N 1
ATOM 663 C CA . ASN A 1 83 ? 7.505 9.536 -15.116 1.00 88.88 83 ASN A CA 1
ATOM 664 C C . ASN A 1 83 ? 6.821 8.607 -16.140 1.00 88.88 83 ASN A C 1
ATOM 666 O O . ASN A 1 83 ? 7.470 8.048 -17.028 1.00 88.88 83 ASN A O 1
ATOM 670 N N . LEU A 1 84 ? 5.501 8.438 -16.014 1.00 90.25 84 LEU A N 1
ATOM 671 C CA . LEU A 1 84 ? 4.713 7.575 -16.903 1.00 90.25 84 LEU A CA 1
ATOM 672 C C . LEU A 1 84 ? 4.705 8.066 -18.353 1.00 90.25 84 LEU A C 1
ATOM 674 O O . LEU A 1 84 ? 4.758 7.247 -19.266 1.00 90.25 84 LEU A O 1
ATOM 678 N N . HIS A 1 85 ? 4.687 9.380 -18.561 1.00 92.06 85 HIS A N 1
ATOM 679 C CA . HIS A 1 85 ? 4.681 9.973 -19.893 1.00 92.06 85 HIS A CA 1
ATOM 680 C C . HIS A 1 85 ? 6.009 9.725 -20.615 1.00 92.06 85 HIS A C 1
ATOM 682 O O . HIS A 1 85 ? 6.026 9.245 -21.746 1.00 92.06 85 HIS A O 1
ATOM 688 N N . ALA A 1 86 ? 7.132 9.955 -19.928 1.00 92.06 86 ALA A N 1
ATOM 689 C CA . ALA A 1 86 ? 8.456 9.654 -20.472 1.00 92.06 86 ALA A CA 1
ATOM 690 C C . ALA A 1 86 ? 8.618 8.156 -20.780 1.00 92.06 86 ALA A C 1
ATOM 692 O O . ALA A 1 86 ? 9.134 7.795 -21.836 1.00 92.06 86 ALA A O 1
ATOM 693 N N . LYS A 1 87 ? 8.111 7.279 -19.899 1.00 92.69 87 LYS A N 1
ATOM 694 C CA . LYS A 1 87 ? 8.093 5.832 -20.150 1.00 92.69 87 LYS A CA 1
ATOM 695 C C . LYS A 1 87 ? 7.285 5.487 -21.405 1.00 92.69 87 LYS A C 1
ATOM 697 O O . LYS A 1 87 ? 7.742 4.667 -22.192 1.00 92.69 87 LYS A O 1
ATOM 702 N N . ALA A 1 88 ? 6.106 6.080 -21.585 1.00 93.50 88 ALA A N 1
ATOM 703 C CA . ALA A 1 88 ? 5.251 5.810 -22.738 1.00 93.50 88 ALA A CA 1
ATOM 704 C C . ALA A 1 88 ? 5.912 6.241 -24.056 1.00 93.50 88 ALA A C 1
ATOM 706 O O . ALA A 1 88 ? 5.929 5.460 -25.004 1.00 93.50 88 ALA A O 1
ATOM 707 N N . ILE A 1 89 ? 6.522 7.432 -24.089 1.00 96.25 89 ILE A N 1
ATOM 708 C CA . ILE A 1 89 ? 7.288 7.908 -25.252 1.00 96.25 89 ILE A CA 1
ATOM 709 C C . ILE A 1 89 ? 8.428 6.943 -25.568 1.00 96.25 89 ILE A C 1
ATOM 711 O O . ILE A 1 89 ? 8.562 6.507 -26.707 1.00 96.25 89 ILE A O 1
ATOM 715 N N . PHE A 1 90 ? 9.217 6.575 -24.559 1.00 93.69 90 PHE A N 1
ATOM 716 C CA . PHE A 1 90 ? 10.330 5.651 -24.744 1.00 93.69 90 PHE A CA 1
ATOM 717 C C . PHE A 1 90 ? 9.858 4.290 -25.269 1.00 93.69 90 PHE A C 1
ATOM 719 O O . PHE A 1 90 ? 10.425 3.779 -26.227 1.00 93.69 90 PHE A O 1
ATOM 726 N N . MET A 1 91 ? 8.781 3.731 -24.701 1.00 94.31 91 MET A N 1
ATOM 727 C CA . MET A 1 91 ? 8.190 2.475 -25.178 1.00 94.31 91 MET A CA 1
ATOM 728 C C . MET A 1 91 ? 7.733 2.566 -26.633 1.00 94.31 91 MET A C 1
ATOM 730 O O . MET A 1 91 ? 7.920 1.610 -27.376 1.00 94.31 91 MET A O 1
ATOM 734 N N . HIS A 1 92 ? 7.165 3.700 -27.047 1.00 96.19 92 HIS A N 1
ATOM 735 C CA . HIS A 1 92 ? 6.774 3.912 -28.437 1.00 96.19 92 HIS A CA 1
ATOM 736 C C . HIS A 1 92 ? 7.993 3.976 -29.369 1.00 96.19 92 HIS A C 1
ATOM 738 O O . HIS A 1 92 ? 7.985 3.347 -30.420 1.00 96.19 92 HIS A O 1
ATOM 744 N N . GLN A 1 93 ? 9.064 4.660 -28.955 1.00 94.56 93 GLN A N 1
ATOM 745 C CA . GLN A 1 93 ? 10.306 4.779 -29.730 1.00 94.56 93 GLN A CA 1
ATOM 746 C C . GLN A 1 93 ? 11.017 3.440 -29.953 1.00 94.56 93 GLN A C 1
ATOM 748 O O . GLN A 1 93 ? 11.675 3.266 -30.973 1.00 94.56 93 GLN A O 1
ATOM 753 N N . ILE A 1 94 ? 10.901 2.498 -29.014 1.00 95.31 94 ILE A N 1
ATOM 754 C CA . ILE A 1 94 ? 11.553 1.184 -29.113 1.00 95.31 94 ILE A CA 1
ATOM 755 C C . ILE A 1 94 ? 10.619 0.076 -29.617 1.00 95.31 94 ILE A C 1
ATOM 757 O O . ILE A 1 94 ? 11.059 -1.064 -29.733 1.00 95.31 94 ILE A O 1
ATOM 761 N N . ALA A 1 95 ? 9.344 0.377 -29.895 1.00 94.94 95 ALA A N 1
ATOM 762 C CA . ALA A 1 95 ? 8.326 -0.629 -30.214 1.00 94.94 95 ALA A CA 1
ATOM 763 C C . ALA A 1 95 ? 8.628 -1.428 -31.494 1.00 94.94 95 ALA A C 1
ATOM 765 O O . ALA A 1 95 ? 8.195 -2.570 -31.618 1.00 94.94 95 ALA A O 1
ATOM 766 N N . GLU A 1 96 ? 9.366 -0.833 -32.431 1.00 95.31 96 GLU A N 1
ATOM 767 C CA . GLU A 1 96 ? 9.723 -1.448 -33.715 1.00 95.31 96 GLU A CA 1
ATOM 768 C C . GLU A 1 96 ? 11.001 -2.295 -33.645 1.00 95.31 96 GLU A C 1
ATOM 770 O O . GLU A 1 96 ? 11.299 -3.038 -34.579 1.00 95.31 96 GLU A O 1
ATOM 775 N N . ILE A 1 97 ? 11.766 -2.204 -32.552 1.00 94.19 97 ILE A N 1
ATOM 776 C CA . ILE A 1 97 ? 13.011 -2.955 -32.385 1.00 94.19 97 ILE A CA 1
ATOM 777 C C . ILE A 1 97 ? 12.663 -4.364 -31.880 1.00 94.19 97 ILE A C 1
ATOM 779 O O . ILE A 1 97 ? 12.076 -4.493 -30.800 1.00 94.19 97 ILE A O 1
ATOM 783 N N . PRO A 1 98 ? 13.030 -5.437 -32.608 1.00 95.69 98 PRO A N 1
ATOM 784 C CA . PRO A 1 98 ? 12.773 -6.797 -32.155 1.00 95.69 98 PRO A CA 1
ATOM 785 C C . PRO A 1 98 ? 13.493 -7.095 -30.842 1.00 95.69 98 PRO A C 1
ATOM 787 O O . PRO A 1 98 ? 14.620 -6.650 -30.612 1.00 95.69 98 PRO A O 1
ATOM 790 N N . SER A 1 99 ? 12.871 -7.915 -29.996 1.00 93.19 99 SER A N 1
ATOM 791 C CA . SER A 1 99 ? 13.398 -8.200 -28.659 1.00 93.19 99 SER A CA 1
ATOM 792 C C . SER A 1 99 ? 14.764 -8.884 -28.656 1.00 93.19 99 SER A C 1
ATOM 794 O O . SER A 1 99 ? 15.504 -8.759 -27.686 1.00 93.19 99 SER A O 1
ATOM 796 N N . GLU A 1 100 ? 15.104 -9.577 -29.743 1.00 95.44 100 GLU A N 1
ATOM 797 C CA . GLU A 1 100 ? 16.384 -10.265 -29.948 1.00 95.44 100 GLU A CA 1
ATOM 798 C C . GLU A 1 100 ? 17.589 -9.311 -29.915 1.00 95.44 100 GLU A C 1
ATOM 800 O O . GLU A 1 100 ? 18.703 -9.735 -29.617 1.00 95.44 100 GLU A O 1
ATOM 805 N N . PHE A 1 101 ? 17.367 -8.018 -30.175 1.00 91.94 101 PHE A N 1
ATOM 806 C CA . PHE A 1 101 ? 18.416 -6.998 -30.176 1.00 91.94 101 PHE A CA 1
ATOM 807 C C . PHE A 1 101 ? 18.566 -6.264 -28.835 1.00 91.94 101 PHE A C 1
ATOM 809 O O . PHE A 1 101 ? 19.492 -5.464 -28.683 1.00 91.94 101 PHE A O 1
ATOM 816 N N . PHE A 1 102 ? 17.695 -6.507 -27.848 1.00 92.31 102 PHE A N 1
ATOM 817 C CA . PHE A 1 102 ? 17.827 -5.871 -26.536 1.00 92.31 102 PHE A CA 1
ATOM 818 C C . PHE A 1 102 ? 18.818 -6.624 -25.647 1.00 92.31 102 PHE A C 1
ATOM 820 O O . PHE A 1 102 ? 18.611 -7.782 -25.291 1.00 92.31 102 PHE A O 1
ATOM 827 N N . VAL A 1 103 ? 19.866 -5.922 -25.212 1.00 91.62 103 VAL A N 1
ATOM 828 C CA . VAL A 1 103 ? 20.803 -6.395 -24.185 1.00 91.62 103 VAL A CA 1
ATOM 829 C C . VAL A 1 103 ? 20.619 -5.541 -22.936 1.00 91.62 103 VAL A C 1
ATOM 831 O O . VAL A 1 103 ? 20.871 -4.337 -22.950 1.00 91.62 103 VAL A O 1
ATOM 834 N N . PHE A 1 104 ? 20.166 -6.159 -21.846 1.00 88.81 104 PHE A N 1
ATOM 835 C CA . PHE A 1 104 ? 19.949 -5.475 -20.573 1.00 88.81 104 PHE A CA 1
ATOM 836 C C . PHE A 1 104 ? 21.188 -5.607 -19.685 1.00 88.81 104 PHE A C 1
ATOM 838 O O . PHE A 1 104 ? 21.515 -6.698 -19.225 1.00 88.81 104 PHE A O 1
ATOM 845 N N . THR A 1 105 ? 21.867 -4.491 -19.422 1.00 88.94 105 THR A N 1
ATOM 846 C CA . THR A 1 105 ? 22.964 -4.423 -18.448 1.00 88.94 105 THR A CA 1
ATOM 847 C C . THR A 1 105 ? 22.494 -3.651 -17.223 1.00 88.94 105 THR A C 1
ATOM 849 O O . THR A 1 105 ? 22.540 -2.420 -17.215 1.00 88.94 105 THR A O 1
ATOM 852 N N . ASP A 1 106 ? 22.019 -4.359 -16.202 1.00 84.50 106 ASP A N 1
ATOM 853 C CA . ASP A 1 106 ? 21.672 -3.739 -14.923 1.00 84.50 106 ASP A CA 1
ATOM 854 C C . ASP A 1 106 ? 22.807 -3.918 -13.908 1.00 84.50 106 ASP A C 1
ATOM 856 O O . ASP A 1 106 ? 23.473 -4.956 -13.865 1.00 84.50 106 ASP A O 1
ATOM 860 N N . LYS A 1 107 ? 23.031 -2.892 -13.087 1.00 82.44 107 LYS A N 1
ATOM 861 C CA . LYS A 1 107 ? 23.916 -2.975 -11.927 1.00 82.44 107 LYS A CA 1
ATOM 862 C C . LYS A 1 107 ? 23.047 -3.262 -10.712 1.00 82.44 107 LYS A C 1
ATOM 864 O O . LYS A 1 107 ? 22.573 -2.343 -10.051 1.00 82.44 107 LYS A O 1
ATOM 869 N N . SER A 1 108 ? 22.870 -4.536 -10.385 1.00 75.75 108 SER A N 1
ATOM 870 C CA . SER A 1 108 ? 22.278 -4.908 -9.103 1.00 75.75 108 SER A CA 1
ATOM 871 C C . SER A 1 108 ? 23.304 -4.707 -7.988 1.00 75.75 108 SER A C 1
ATOM 873 O O . SER A 1 108 ? 24.382 -5.303 -8.024 1.00 75.75 108 SER A O 1
ATOM 875 N N . ALA A 1 109 ? 22.971 -3.909 -6.975 1.00 70.88 109 ALA A N 1
ATOM 876 C CA . ALA A 1 109 ? 23.689 -3.972 -5.710 1.00 70.88 109 ALA A CA 1
ATOM 877 C C . ALA A 1 109 ? 23.325 -5.297 -5.025 1.00 70.88 109 ALA A C 1
ATOM 879 O O . ALA A 1 109 ? 22.151 -5.553 -4.759 1.00 70.88 109 ALA A O 1
ATOM 880 N N . ILE A 1 110 ? 24.316 -6.152 -4.771 1.00 73.31 110 ILE A N 1
ATOM 881 C CA . ILE A 1 110 ? 24.143 -7.305 -3.887 1.00 73.31 110 ILE A CA 1
ATOM 882 C C . ILE A 1 110 ? 24.212 -6.747 -2.468 1.00 73.31 110 ILE A C 1
ATOM 884 O O . ILE A 1 110 ? 25.247 -6.230 -2.056 1.00 73.31 110 ILE A O 1
ATOM 888 N N . CYS A 1 111 ? 23.094 -6.778 -1.752 1.00 61.84 111 CYS A N 1
ATOM 889 C CA . CYS A 1 111 ? 23.085 -6.499 -0.322 1.00 61.84 111 CYS A CA 1
ATOM 890 C C . CYS A 1 111 ? 23.418 -7.792 0.427 1.00 61.84 111 CYS A C 1
ATOM 892 O O . CYS A 1 111 ? 22.872 -8.843 0.083 1.00 61.84 111 CYS A O 1
ATOM 894 N N . ASP A 1 112 ? 24.276 -7.711 1.445 1.00 63.69 112 ASP A N 1
ATOM 895 C CA . ASP A 1 112 ? 24.527 -8.837 2.345 1.00 63.69 112 ASP A CA 1
ATOM 896 C C . ASP A 1 112 ? 23.217 -9.313 2.986 1.00 63.69 112 ASP A C 1
ATOM 898 O O . ASP A 1 112 ? 22.324 -8.518 3.310 1.00 63.69 112 ASP A O 1
ATOM 902 N N . LEU A 1 113 ? 23.106 -10.634 3.153 1.00 61.44 113 LEU A N 1
ATOM 903 C CA . LEU A 1 113 ? 21.900 -11.318 3.629 1.00 61.44 113 LEU A CA 1
ATOM 904 C C . LEU A 1 113 ? 21.422 -10.784 4.996 1.00 61.44 113 LEU A C 1
ATOM 906 O O . LEU A 1 113 ? 20.225 -10.808 5.284 1.00 61.44 113 LEU A O 1
ATOM 910 N N . ASP A 1 114 ? 22.348 -10.243 5.792 1.00 60.78 114 ASP A N 1
ATOM 911 C CA . ASP A 1 114 ? 22.136 -9.720 7.145 1.00 60.78 114 ASP A CA 1
ATOM 912 C C . ASP A 1 114 ? 21.217 -8.488 7.208 1.00 60.78 114 ASP A C 1
ATOM 914 O O . ASP A 1 114 ? 20.695 -8.153 8.273 1.00 60.78 114 ASP A O 1
ATOM 918 N N . LEU A 1 115 ? 20.971 -7.817 6.076 1.00 58.50 115 LEU A N 1
ATOM 919 C CA . LEU A 1 115 ? 20.064 -6.664 6.001 1.00 58.50 115 LEU A CA 1
ATOM 920 C C . LEU A 1 115 ? 18.602 -7.052 5.726 1.00 58.50 115 LEU A C 1
ATOM 922 O O . LEU A 1 115 ? 17.713 -6.195 5.783 1.00 58.50 115 LEU A O 1
ATOM 926 N N . LEU A 1 116 ? 18.318 -8.323 5.429 1.00 64.69 116 LEU A N 1
ATOM 927 C CA . LEU A 1 116 ? 16.948 -8.787 5.235 1.00 64.69 116 LEU A CA 1
ATOM 928 C C . LEU A 1 116 ? 16.293 -9.052 6.591 1.00 64.69 116 LEU A C 1
ATOM 930 O O . LEU A 1 116 ? 16.680 -9.952 7.332 1.00 64.69 116 LEU A O 1
ATOM 934 N N . GLN A 1 117 ? 15.240 -8.292 6.900 1.00 64.94 117 GLN A N 1
ATOM 935 C CA . GLN A 1 117 ? 14.433 -8.534 8.092 1.00 64.94 117 GLN A CA 1
ATOM 936 C C . GLN A 1 117 ? 13.779 -9.921 7.997 1.00 64.94 117 GLN A C 1
ATOM 938 O O . GLN A 1 117 ? 12.793 -10.120 7.279 1.00 64.94 117 GLN A O 1
ATOM 943 N N . THR A 1 118 ? 14.321 -10.893 8.729 1.00 66.31 118 THR A N 1
ATOM 944 C CA . THR A 1 118 ? 13.734 -12.227 8.831 1.00 66.31 118 THR A CA 1
ATOM 945 C C . THR A 1 118 ? 12.442 -12.140 9.637 1.00 66.31 118 THR A C 1
ATOM 947 O O . THR A 1 118 ? 12.412 -11.697 10.785 1.00 66.31 118 THR A O 1
ATOM 950 N N . ARG A 1 119 ? 11.326 -12.543 9.021 1.00 67.94 119 ARG A N 1
ATOM 951 C CA . ARG A 1 119 ? 10.064 -12.699 9.746 1.00 67.94 119 ARG A CA 1
ATOM 952 C C . ARG A 1 119 ? 10.181 -13.933 10.627 1.00 67.94 119 ARG A C 1
ATOM 954 O O . ARG A 1 119 ? 10.227 -15.049 10.122 1.00 67.94 119 ARG A O 1
ATOM 961 N N . GLN A 1 120 ? 10.229 -13.725 11.934 1.00 74.94 120 GLN A N 1
ATOM 962 C CA . GLN A 1 120 ? 10.198 -14.797 12.920 1.00 74.94 120 GLN A CA 1
ATOM 963 C C . GLN A 1 120 ? 8.852 -14.803 13.644 1.00 74.94 120 GLN A C 1
ATOM 965 O O . GLN A 1 120 ? 8.208 -13.766 13.802 1.00 74.94 120 GLN A O 1
ATOM 970 N N . HIS A 1 121 ? 8.430 -15.979 14.097 1.00 78.19 121 HIS A N 1
ATOM 971 C CA . HIS A 1 121 ? 7.215 -16.137 14.887 1.00 78.19 121 HIS A CA 1
ATOM 972 C C . HIS A 1 121 ? 7.580 -16.253 16.369 1.00 78.19 121 HIS A C 1
ATOM 974 O O . HIS A 1 121 ? 8.407 -17.076 16.749 1.00 78.19 121 HIS A O 1
ATOM 980 N N . SER A 1 122 ? 6.945 -15.440 17.209 1.00 82.75 122 SER A N 1
ATOM 981 C CA . SER A 1 122 ? 7.031 -15.516 18.670 1.00 82.75 122 SER A CA 1
ATOM 982 C C . SER A 1 122 ? 5.628 -15.418 19.265 1.00 82.75 122 SER A C 1
ATOM 984 O O . SER A 1 122 ? 4.678 -15.023 18.580 1.00 82.75 122 SER A O 1
ATOM 986 N N . LYS A 1 123 ? 5.469 -15.788 20.539 1.00 84.38 123 LYS A N 1
ATOM 987 C CA . LYS A 1 123 ? 4.190 -15.580 21.232 1.00 84.38 123 LYS A CA 1
ATOM 988 C C . LYS A 1 123 ? 3.909 -14.078 21.321 1.00 84.38 123 LYS A C 1
ATOM 990 O O . LYS A 1 123 ? 4.824 -13.270 21.460 1.00 84.38 123 LYS A O 1
ATOM 995 N N . LYS A 1 124 ? 2.629 -13.705 21.260 1.00 84.19 124 LYS A N 1
ATOM 996 C CA . LYS A 1 124 ? 2.195 -12.303 21.324 1.00 84.19 124 LYS A CA 1
ATOM 997 C C . LYS A 1 124 ? 2.792 -11.614 22.561 1.00 84.19 124 LYS A C 1
ATOM 999 O O . LYS A 1 124 ? 2.620 -12.101 23.673 1.00 84.19 124 LYS A O 1
ATOM 1004 N N . GLY A 1 125 ? 3.475 -10.489 22.347 1.0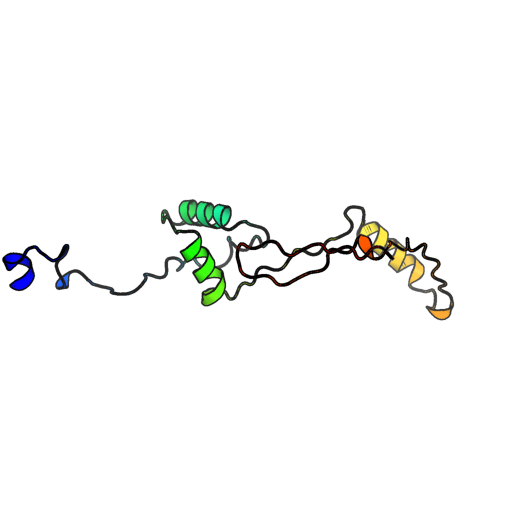0 80.94 125 GLY A N 1
ATOM 1005 C CA . GLY A 1 125 ? 4.111 -9.698 23.408 1.00 80.94 125 GLY A CA 1
ATOM 1006 C C . GLY A 1 125 ? 5.546 -10.103 23.766 1.00 80.94 125 GLY A C 1
ATOM 1007 O O . GLY A 1 125 ? 6.157 -9.431 24.589 1.00 80.94 125 GLY A O 1
ATOM 1008 N N . LEU A 1 126 ? 6.103 -11.154 23.154 1.00 80.31 126 LEU A N 1
ATOM 1009 C CA . LEU A 1 126 ? 7.511 -11.523 23.313 1.00 80.31 126 LEU A CA 1
ATOM 1010 C C . LEU A 1 126 ? 8.347 -11.025 22.130 1.00 80.31 126 LEU A C 1
ATOM 1012 O O . LEU A 1 126 ? 7.885 -11.021 20.987 1.00 80.31 126 LEU A O 1
ATOM 1016 N N . CYS A 1 127 ? 9.602 -10.660 22.395 1.00 75.44 127 CYS A N 1
ATOM 1017 C CA . CYS A 1 127 ? 10.558 -10.343 21.339 1.00 75.44 127 CYS A CA 1
ATOM 1018 C C . CYS A 1 127 ? 10.794 -11.566 20.442 1.00 75.44 127 CYS A C 1
ATOM 1020 O O . CYS A 1 127 ? 10.960 -12.691 20.917 1.00 75.44 127 CYS A O 1
ATOM 1022 N N . THR A 1 128 ? 10.832 -11.336 19.134 1.00 67.69 128 THR A N 1
ATOM 1023 C CA . THR A 1 128 ? 11.418 -12.256 18.158 1.00 67.69 128 THR A CA 1
ATOM 1024 C C . THR A 1 128 ? 12.928 -12.039 18.185 1.00 67.69 128 THR A C 1
ATOM 1026 O O . THR A 1 128 ? 13.394 -10.935 17.912 1.00 67.69 128 THR A O 1
ATOM 1029 N N . THR A 1 129 ? 13.695 -13.033 18.614 1.00 63.31 129 THR A N 1
ATOM 1030 C CA . THR A 1 129 ? 15.144 -12.909 18.819 1.00 63.31 129 THR A CA 1
ATOM 1031 C C . THR A 1 129 ? 15.907 -12.735 17.505 1.00 63.31 129 THR A C 1
ATOM 1033 O O . THR A 1 129 ? 16.006 -13.668 16.711 1.00 63.31 129 THR A O 1
ATOM 1036 N N . CYS A 1 130 ? 16.557 -11.585 17.326 1.00 54.62 130 CYS A N 1
ATOM 1037 C CA . CYS A 1 130 ? 17.617 -11.401 16.337 1.00 54.62 130 CYS A CA 1
ATOM 1038 C C . CYS A 1 130 ? 18.884 -12.149 16.797 1.00 54.62 130 CYS A C 1
ATOM 1040 O O . CYS A 1 130 ? 19.776 -11.549 17.389 1.00 54.62 130 CYS A O 1
ATOM 1042 N N . TYR A 1 131 ? 18.966 -13.463 16.580 1.00 47.78 131 TYR A N 1
ATOM 1043 C CA . TYR A 1 131 ? 20.261 -14.144 16.611 1.00 47.78 131 TYR A CA 1
ATOM 1044 C C . TYR A 1 131 ? 20.948 -13.903 15.267 1.00 47.78 131 TYR A C 1
ATOM 1046 O O . TYR A 1 131 ? 20.503 -14.424 14.248 1.00 47.78 131 TYR A O 1
ATOM 1054 N N . VAL A 1 132 ? 22.014 -13.104 15.278 1.00 50.72 132 VAL A N 1
ATOM 1055 C CA . VAL A 1 132 ? 23.013 -13.071 14.204 1.00 50.72 132 VAL A CA 1
ATOM 1056 C C . VAL A 1 132 ? 24.007 -14.188 14.530 1.00 50.72 132 VAL A C 1
ATOM 1058 O O . VAL A 1 132 ? 24.707 -14.071 15.540 1.00 50.72 132 VAL A O 1
ATOM 1061 N N . PRO A 1 133 ? 24.062 -15.307 13.786 1.00 42.50 133 PRO A N 1
ATOM 1062 C CA . PRO A 1 133 ? 25.183 -16.216 13.926 1.00 42.50 133 PRO A CA 1
ATOM 1063 C C . PRO A 1 133 ? 26.386 -15.550 13.255 1.00 42.50 133 PRO A C 1
ATOM 1065 O O . PRO A 1 133 ? 26.452 -15.472 12.033 1.00 42.50 133 PRO A O 1
ATOM 1068 N N . CYS A 1 134 ? 27.326 -15.047 14.054 1.00 39.97 134 CYS A N 1
ATOM 1069 C CA . CYS A 1 134 ? 28.662 -14.748 13.554 1.00 39.97 134 CYS A CA 1
ATOM 1070 C C . CYS A 1 134 ? 29.297 -16.066 13.080 1.00 39.97 134 CYS A C 1
ATOM 1072 O O . CYS A 1 134 ? 29.467 -16.980 13.893 1.00 39.97 134 CYS A O 1
ATOM 1074 N N . LEU A 1 135 ? 29.640 -16.149 11.795 1.00 37.81 135 LEU A N 1
ATOM 1075 C CA . LEU A 1 135 ? 30.589 -17.112 11.236 1.00 37.81 135 LEU A CA 1
ATOM 1076 C C . LEU A 1 135 ? 31.694 -16.343 10.518 1.00 37.81 135 LEU A C 1
ATOM 1078 O O . LEU A 1 135 ? 31.345 -15.421 9.750 1.00 37.81 135 LEU A O 1
#